Protein AF-A0A354V241-F1 (afdb_monomer_lite)

Sequence (82 aa):
MSRIIEILLFLTPILGFAAWRLLFPSPRPPLWLLYGSAAFVVLMLAALFWQRHLDAGDAKQAYVPAQMLDGQVVPAQRAPPR

Structure (mmCIF, N/CA/C/O backbone):
data_AF-A0A354V241-F1
#
_entry.id   AF-A0A354V241-F1
#
loop_
_atom_site.group_PDB
_atom_site.id
_atom_site.type_symbol
_atom_site.label_atom_id
_atom_site.label_alt_id
_atom_site.label_comp_id
_atom_site.label_asym_id
_atom_site.label_entity_id
_atom_site.label_seq_id
_atom_site.pdbx_PDB_ins_code
_atom_site.Cartn_x
_atom_site.Cartn_y
_atom_site.Cartn_z
_atom_site.occupancy
_atom_site.B_iso_or_equiv
_atom_site.auth_seq_id
_atom_site.auth_comp_id
_atom_site.auth_asym_id
_atom_site.auth_atom_id
_atom_site.pdbx_PDB_model_num
ATOM 1 N N . MET A 1 1 ? 7.828 -8.141 -14.320 1.00 58.31 1 MET A N 1
ATOM 2 C CA . MET A 1 1 ? 7.009 -7.732 -13.159 1.00 58.31 1 MET A CA 1
ATOM 3 C C . MET A 1 1 ? 6.547 -8.998 -12.454 1.00 58.31 1 MET A C 1
ATOM 5 O O . MET A 1 1 ? 6.009 -9.878 -13.114 1.00 58.31 1 MET A O 1
ATOM 9 N N . SER A 1 2 ? 6.874 -9.175 -11.173 1.00 74.31 2 SER A N 1
ATOM 10 C CA . SER A 1 2 ? 6.485 -10.381 -10.432 1.00 74.31 2 SER A CA 1
ATOM 11 C C . SER A 1 2 ? 4.968 -10.350 -10.212 1.00 74.31 2 SER A C 1
ATOM 13 O O . SER A 1 2 ? 4.453 -9.418 -9.598 1.00 74.31 2 SER A O 1
ATOM 15 N N . ARG A 1 3 ? 4.246 -11.360 -10.717 1.00 82.06 3 ARG A N 1
ATOM 16 C CA . ARG A 1 3 ? 2.781 -11.454 -10.561 1.00 82.06 3 ARG A CA 1
ATOM 17 C C . ARG A 1 3 ? 2.350 -11.457 -9.091 1.00 82.06 3 ARG A C 1
ATOM 19 O O . ARG A 1 3 ? 1.263 -11.010 -8.760 1.00 82.06 3 ARG A O 1
ATOM 26 N N . ILE A 1 4 ? 3.224 -11.929 -8.203 1.00 85.38 4 ILE A N 1
ATOM 27 C CA . ILE A 1 4 ? 3.005 -11.944 -6.755 1.00 85.38 4 ILE A CA 1
ATOM 28 C C . ILE A 1 4 ? 2.904 -10.519 -6.201 1.00 85.38 4 ILE A C 1
ATOM 30 O O . ILE A 1 4 ? 2.040 -10.256 -5.373 1.00 85.38 4 ILE A O 1
ATOM 34 N N . ILE A 1 5 ? 3.739 -9.588 -6.676 1.00 81.31 5 ILE A N 1
ATOM 35 C CA . ILE A 1 5 ? 3.708 -8.188 -6.225 1.00 81.31 5 ILE A CA 1
ATOM 36 C C . ILE A 1 5 ? 2.400 -7.511 -6.648 1.00 81.31 5 ILE A C 1
ATOM 38 O O . ILE A 1 5 ? 1.801 -6.806 -5.843 1.00 81.31 5 ILE A O 1
ATOM 42 N N . GLU A 1 6 ? 1.922 -7.762 -7.869 1.00 73.25 6 GLU A N 1
ATOM 43 C CA . GLU A 1 6 ? 0.622 -7.254 -8.337 1.00 73.25 6 GLU A CA 1
ATOM 44 C C . GLU A 1 6 ? -0.536 -7.790 -7.491 1.00 73.25 6 GLU A C 1
ATOM 46 O O . GLU A 1 6 ? -1.391 -7.018 -7.058 1.00 73.25 6 GLU A O 1
ATOM 51 N N . ILE A 1 7 ? -0.536 -9.096 -7.199 1.00 86.56 7 ILE A N 1
ATOM 52 C CA . ILE A 1 7 ? -1.544 -9.733 -6.341 1.00 86.56 7 ILE A CA 1
ATOM 53 C C . ILE A 1 7 ? -1.522 -9.115 -4.937 1.00 86.56 7 ILE A C 1
ATOM 55 O O . ILE A 1 7 ? -2.574 -8.775 -4.398 1.00 86.56 7 ILE A O 1
ATOM 59 N N . LEU A 1 8 ? -0.336 -8.923 -4.357 1.00 83.44 8 LEU A N 1
ATOM 60 C CA . LEU A 1 8 ? -0.185 -8.307 -3.039 1.00 83.44 8 LEU A CA 1
ATOM 61 C C . LEU A 1 8 ? -0.661 -6.851 -3.029 1.00 83.44 8 LEU A C 1
ATOM 63 O O . LEU A 1 8 ? -1.416 -6.477 -2.134 1.00 83.44 8 LEU A O 1
ATOM 67 N N . LEU A 1 9 ? -0.295 -6.048 -4.032 1.00 79.94 9 LEU A N 1
ATOM 68 C CA . LEU A 1 9 ? -0.766 -4.664 -4.181 1.00 79.94 9 LEU A CA 1
ATOM 69 C C . LEU A 1 9 ? -2.292 -4.596 -4.295 1.00 79.94 9 LEU A C 1
ATOM 71 O O . LEU A 1 9 ? -2.920 -3.758 -3.649 1.00 79.94 9 LEU A O 1
ATOM 75 N N . PHE A 1 10 ? -2.892 -5.514 -5.054 1.00 84.12 10 PHE A N 1
ATOM 76 C CA . PHE A 1 10 ? -4.343 -5.605 -5.203 1.00 84.12 10 PHE A CA 1
ATOM 77 C C . PHE A 1 10 ? -5.047 -5.995 -3.892 1.00 84.12 10 PHE A C 1
ATOM 79 O O . PHE A 1 10 ? -6.100 -5.452 -3.563 1.00 84.12 10 PHE A O 1
ATOM 86 N N . LEU A 1 11 ? -4.457 -6.908 -3.115 1.00 87.88 11 LEU A N 1
ATOM 87 C CA . LEU A 1 11 ? -4.993 -7.366 -1.826 1.00 87.88 11 LEU A CA 1
ATOM 88 C C . LEU A 1 11 ? -4.747 -6.392 -0.668 1.00 87.88 11 LEU A C 1
ATOM 90 O O . LEU A 1 11 ? -5.464 -6.443 0.331 1.00 87.88 11 LEU A O 1
ATOM 94 N N . THR A 1 12 ? -3.767 -5.499 -0.791 1.00 85.56 12 THR A N 1
ATOM 95 C CA . THR A 1 12 ? -3.360 -4.554 0.260 1.00 85.56 12 THR A CA 1
ATOM 96 C C . THR A 1 12 ? -4.529 -3.769 0.881 1.00 85.56 12 THR A C 1
ATOM 98 O O . THR A 1 12 ? -4.629 -3.776 2.110 1.00 85.56 12 THR A O 1
ATOM 101 N N . PRO A 1 13 ? -5.453 -3.135 0.123 1.00 80.31 13 PRO A N 1
ATOM 102 C CA . PRO A 1 13 ? -6.569 -2.401 0.731 1.00 80.31 13 PRO A CA 1
ATOM 103 C C . PRO A 1 13 ? -7.516 -3.305 1.534 1.00 80.31 13 PRO A C 1
ATOM 105 O O . PRO A 1 13 ? -8.004 -2.905 2.591 1.00 80.31 13 PRO A O 1
ATOM 108 N N . ILE A 1 14 ? -7.740 -4.540 1.074 1.00 87.12 14 ILE A N 1
ATOM 109 C CA . ILE A 1 14 ? -8.618 -5.512 1.740 1.00 87.12 14 ILE A CA 1
ATOM 110 C C . ILE A 1 14 ? -7.977 -5.984 3.045 1.00 87.12 14 ILE A C 1
ATOM 112 O O . ILE A 1 14 ? -8.621 -5.981 4.094 1.00 87.12 14 ILE A O 1
ATOM 116 N N . LEU A 1 15 ? -6.694 -6.350 2.990 1.00 86.75 15 LEU A N 1
ATOM 117 C CA . LEU A 1 15 ? -5.930 -6.785 4.157 1.00 86.75 15 LEU A CA 1
ATOM 118 C C . LEU A 1 15 ? -5.791 -5.663 5.190 1.00 86.75 15 LEU A C 1
ATOM 120 O O . LEU A 1 15 ? -5.954 -5.917 6.380 1.00 86.75 15 LEU A O 1
ATOM 124 N N . GLY A 1 16 ? -5.560 -4.425 4.745 1.00 83.62 16 GLY A N 1
ATOM 125 C CA . GLY A 1 16 ? -5.508 -3.253 5.618 1.00 83.62 16 GLY A CA 1
ATOM 126 C C . GLY A 1 16 ? -6.826 -3.021 6.358 1.00 83.62 16 GLY A C 1
ATOM 127 O O . GLY A 1 16 ? -6.827 -2.842 7.577 1.00 83.62 16 GLY A O 1
ATOM 128 N N . PHE A 1 17 ? -7.958 -3.103 5.652 1.00 80.31 17 PHE A N 1
ATOM 129 C CA . PHE A 1 17 ? -9.279 -3.000 6.274 1.00 80.31 17 PHE A CA 1
ATOM 130 C C . PHE A 1 17 ? -9.559 -4.157 7.243 1.00 80.31 17 PHE A C 1
ATOM 132 O O . PHE A 1 17 ? -10.019 -3.918 8.360 1.00 80.31 17 PHE A O 1
ATOM 139 N N . ALA A 1 18 ? -9.259 -5.398 6.850 1.00 85.19 18 ALA A N 1
ATOM 140 C CA . ALA A 1 18 ? -9.473 -6.577 7.687 1.00 85.19 18 ALA A CA 1
ATOM 141 C C . ALA A 1 18 ? -8.632 -6.526 8.972 1.00 85.19 18 ALA A C 1
ATOM 143 O O . ALA A 1 18 ? -9.165 -6.738 10.062 1.00 85.19 18 ALA A O 1
ATOM 144 N N . ALA A 1 19 ? -7.347 -6.179 8.862 1.00 86.94 19 ALA A N 1
ATOM 145 C CA . ALA A 1 19 ? -6.456 -6.012 10.005 1.00 86.94 19 ALA A CA 1
ATOM 146 C C . ALA A 1 19 ? -6.951 -4.904 10.944 1.00 86.94 19 ALA A C 1
ATOM 148 O O . ALA A 1 19 ? -7.033 -5.116 12.154 1.00 86.94 19 ALA A O 1
ATOM 149 N N . TRP A 1 20 ? -7.356 -3.751 10.398 1.00 80.00 20 TRP A N 1
ATOM 150 C CA . TRP A 1 20 ? -7.939 -2.676 11.200 1.00 80.00 20 TRP A CA 1
ATOM 151 C C . TRP A 1 20 ? -9.215 -3.130 11.920 1.00 80.00 20 TRP A C 1
ATOM 153 O O . TRP A 1 20 ? -9.348 -2.910 13.123 1.00 80.00 20 TRP A O 1
ATOM 163 N N . ARG A 1 21 ? -10.127 -3.811 11.219 1.00 81.31 21 ARG A N 1
ATOM 164 C CA . ARG A 1 21 ? -11.404 -4.269 11.780 1.00 81.31 21 ARG A CA 1
ATOM 165 C C . ARG A 1 21 ? -11.230 -5.317 12.880 1.00 81.31 21 ARG A C 1
ATOM 167 O O . ARG A 1 21 ? -12.012 -5.319 13.829 1.00 81.31 21 ARG A O 1
ATOM 174 N N . LEU A 1 22 ? -10.227 -6.187 12.751 1.00 84.88 22 LEU A N 1
ATOM 175 C CA . LEU A 1 22 ? -9.875 -7.189 13.760 1.00 84.88 22 LEU A CA 1
ATOM 176 C C . LEU A 1 22 ? -9.261 -6.551 15.011 1.00 84.88 22 LEU A C 1
ATOM 178 O O . LEU A 1 22 ? -9.592 -6.950 16.124 1.00 84.88 22 LEU A O 1
ATOM 182 N N . LEU A 1 23 ? -8.388 -5.557 14.835 1.00 84.44 23 LEU A N 1
ATOM 183 C CA . LEU A 1 23 ? -7.688 -4.893 15.939 1.00 84.44 23 LEU A CA 1
ATOM 184 C C . LEU A 1 23 ? -8.555 -3.842 16.648 1.00 84.44 23 LEU A C 1
ATOM 186 O O . LEU A 1 23 ? -8.384 -3.603 17.842 1.00 84.44 23 LEU A O 1
ATOM 190 N N . PHE A 1 24 ? -9.495 -3.220 15.934 1.00 80.81 24 PHE A N 1
ATOM 191 C CA . PHE A 1 24 ? -10.348 -2.157 16.452 1.00 80.81 24 PHE A CA 1
ATOM 192 C C . PHE A 1 24 ? -11.826 -2.466 16.167 1.00 80.81 24 PHE A C 1
ATOM 194 O O . PHE A 1 24 ? -12.329 -2.194 15.074 1.00 80.81 24 PHE A O 1
ATOM 201 N N . PRO A 1 25 ? -12.584 -2.969 17.160 1.00 73.88 25 PRO A N 1
ATOM 202 C CA . PRO A 1 25 ? -14.002 -3.277 16.984 1.00 73.88 25 PRO A CA 1
ATOM 203 C C . PRO A 1 25 ? -14.903 -2.031 16.855 1.00 73.88 25 PRO A C 1
ATOM 205 O O . PRO A 1 25 ? -16.102 -2.177 16.608 1.00 73.88 25 PRO A O 1
ATOM 208 N N . SER A 1 26 ? -14.345 -0.819 16.976 1.00 77.31 26 SER A N 1
ATOM 209 C CA . SER A 1 26 ? -15.058 0.456 16.830 1.00 77.31 26 SER A CA 1
ATOM 210 C C . SER A 1 26 ? -15.670 0.626 15.427 1.00 77.31 26 SER A C 1
ATOM 212 O O . SER A 1 26 ? -15.006 0.338 14.432 1.00 77.31 26 SER A O 1
ATOM 214 N N . PRO A 1 27 ? -16.906 1.152 15.310 1.00 73.38 27 PRO A N 1
ATOM 215 C CA . PRO A 1 27 ? -17.569 1.374 14.022 1.00 73.38 27 PRO A CA 1
ATOM 216 C C . PRO A 1 27 ? -16.952 2.512 13.198 1.00 73.38 27 PRO A C 1
ATOM 218 O O . PRO A 1 27 ? -17.253 2.634 12.013 1.00 73.38 27 PRO A O 1
ATOM 221 N N . ARG A 1 28 ? -16.113 3.366 13.802 1.00 77.44 28 ARG A N 1
ATOM 222 C CA . ARG A 1 28 ? -15.469 4.490 13.113 1.00 77.44 28 ARG A CA 1
ATOM 223 C C . ARG A 1 28 ? -13.948 4.357 13.169 1.00 77.44 28 ARG A C 1
ATOM 225 O O . ARG A 1 28 ? -13.412 4.196 14.271 1.00 77.44 28 ARG A O 1
ATOM 232 N N . PRO A 1 29 ? -13.249 4.462 12.024 1.00 73.19 29 PRO A N 1
ATOM 233 C CA . PRO A 1 29 ? -11.799 4.543 12.016 1.00 73.19 29 PRO A CA 1
ATOM 234 C C . PRO A 1 29 ? -11.351 5.830 12.706 1.00 73.19 29 PRO A C 1
ATOM 236 O O . PRO A 1 29 ? -11.949 6.888 12.491 1.00 73.19 29 PRO A O 1
ATOM 239 N N . PRO A 1 30 ? -10.320 5.762 13.559 1.00 79.62 30 PRO A N 1
ATOM 240 C CA . PRO A 1 30 ? -9.796 6.957 14.184 1.00 79.62 30 PRO A CA 1
ATOM 241 C C . PRO A 1 30 ? -9.115 7.838 13.125 1.00 79.62 30 PRO A C 1
ATOM 243 O O . PRO A 1 30 ? -8.443 7.340 12.222 1.00 79.62 30 PRO A O 1
ATOM 246 N N . LEU A 1 31 ? -9.278 9.161 13.238 1.00 83.44 31 LEU A N 1
ATOM 247 C CA . LEU A 1 31 ? -8.823 10.124 12.224 1.00 83.44 31 LEU A CA 1
ATOM 248 C C . LEU A 1 31 ? -7.318 10.035 11.934 1.00 83.44 31 LEU A C 1
ATOM 250 O O . LEU A 1 31 ? -6.908 10.208 10.792 1.00 83.44 31 LEU A O 1
ATOM 254 N N . TRP A 1 32 ? -6.494 9.707 12.933 1.00 82.69 32 TRP A N 1
ATOM 255 C CA . TRP A 1 32 ? -5.052 9.528 12.737 1.00 82.69 32 TRP A CA 1
ATOM 256 C C . TRP A 1 32 ? -4.727 8.388 11.764 1.00 82.69 32 TRP A C 1
ATOM 258 O O . TRP A 1 32 ? -3.770 8.494 11.003 1.00 82.69 32 TRP A O 1
ATOM 268 N N . LEU A 1 33 ? -5.539 7.327 11.740 1.00 79.81 33 LEU A N 1
ATOM 269 C CA . LEU A 1 33 ? -5.352 6.189 10.842 1.00 79.81 33 LEU A CA 1
ATOM 270 C C . LEU A 1 33 ? -5.742 6.568 9.408 1.00 79.81 33 LEU A C 1
ATOM 272 O O . LEU A 1 33 ? -5.067 6.175 8.458 1.00 79.81 33 LEU A O 1
ATOM 276 N N . LEU A 1 34 ? -6.767 7.412 9.255 1.00 82.56 34 LEU A N 1
ATOM 277 C CA . LEU A 1 34 ? -7.136 8.005 7.970 1.00 82.56 34 LEU A CA 1
ATOM 278 C C . LEU A 1 34 ? -6.029 8.933 7.442 1.00 82.56 34 LEU A C 1
ATOM 280 O O . LEU A 1 34 ? -5.604 8.780 6.298 1.00 82.56 34 LEU A O 1
ATOM 284 N N . TYR A 1 35 ? -5.520 9.847 8.276 1.00 86.62 35 TYR A N 1
ATOM 285 C CA . TYR A 1 35 ? -4.423 10.744 7.897 1.00 86.62 35 TYR A CA 1
ATOM 286 C C . TYR A 1 35 ? -3.135 9.981 7.583 1.00 86.62 35 TYR A C 1
ATOM 288 O O . TYR A 1 35 ? -2.481 10.286 6.589 1.00 86.62 35 TYR A O 1
ATOM 296 N N . GLY A 1 36 ? -2.800 8.957 8.372 1.00 88.12 36 GLY A N 1
ATOM 297 C CA . GLY A 1 36 ? -1.648 8.094 8.116 1.00 88.12 36 GLY A CA 1
ATOM 298 C C . GLY A 1 36 ? -1.770 7.344 6.789 1.00 88.12 36 GLY A C 1
ATOM 299 O O . GLY A 1 36 ? -0.822 7.324 6.008 1.00 88.12 36 GLY A O 1
ATOM 300 N N . SER A 1 37 ? -2.956 6.807 6.487 1.00 81.06 37 SER A N 1
ATOM 301 C CA . SER A 1 37 ? -3.230 6.138 5.207 1.00 81.06 37 SER A CA 1
ATOM 302 C C . SER A 1 37 ? -3.110 7.106 4.027 1.00 81.06 37 SER A C 1
ATOM 304 O O . SER A 1 37 ? -2.472 6.790 3.026 1.00 81.06 37 SER A O 1
ATOM 306 N N . ALA A 1 38 ? -3.677 8.309 4.155 1.00 86.19 38 ALA A N 1
ATOM 307 C CA . ALA A 1 38 ? -3.588 9.343 3.127 1.00 86.19 38 ALA A CA 1
ATOM 308 C C . ALA A 1 38 ? -2.134 9.780 2.887 1.00 86.19 38 ALA A C 1
ATOM 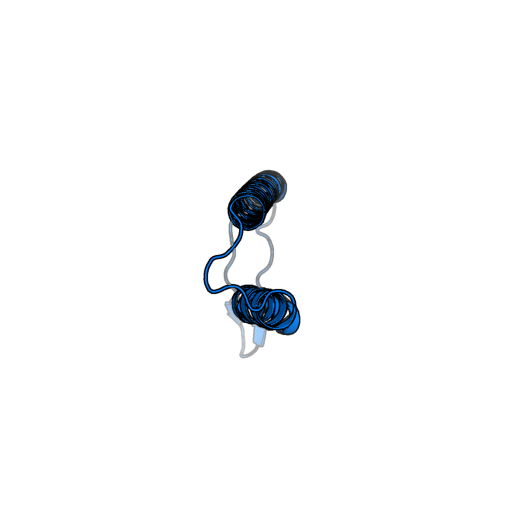310 O O . ALA A 1 38 ? -1.693 9.845 1.740 1.00 86.19 38 ALA A O 1
ATOM 311 N N . ALA A 1 39 ? -1.366 10.011 3.956 1.00 91.94 39 ALA A N 1
ATOM 312 C CA . ALA A 1 39 ? 0.049 10.358 3.868 1.00 91.94 39 ALA A CA 1
ATOM 313 C C . ALA A 1 39 ? 0.869 9.244 3.199 1.00 91.94 39 ALA A C 1
ATOM 315 O O . ALA A 1 39 ? 1.694 9.525 2.331 1.00 91.94 39 ALA A O 1
ATOM 316 N N . PHE A 1 40 ? 0.603 7.981 3.541 1.00 85.75 40 PHE A N 1
ATOM 317 C CA . PHE A 1 40 ? 1.256 6.833 2.916 1.00 85.75 40 PHE A CA 1
ATOM 318 C C . PHE A 1 40 ? 0.987 6.762 1.405 1.00 85.75 40 PHE A C 1
ATOM 320 O O . PHE A 1 40 ? 1.923 6.596 0.624 1.00 85.75 40 PHE A O 1
ATOM 327 N N . VAL A 1 41 ? -0.264 6.961 0.974 1.00 85.94 41 VAL A N 1
ATOM 328 C CA . VAL A 1 41 ? -0.622 6.997 -0.457 1.00 85.94 41 VAL A CA 1
ATOM 329 C C . VAL A 1 41 ? 0.097 8.138 -1.182 1.00 85.94 41 VAL A C 1
ATOM 331 O O . VAL A 1 41 ? 0.638 7.927 -2.268 1.00 85.94 41 VAL A O 1
ATOM 334 N N . VAL A 1 42 ? 0.158 9.329 -0.579 1.00 94.12 42 VAL A N 1
ATOM 335 C CA . VAL A 1 42 ? 0.887 10.478 -1.144 1.00 94.12 42 VAL A CA 1
ATOM 336 C C . VAL A 1 42 ? 2.380 10.170 -1.295 1.00 94.12 42 VAL A C 1
ATOM 338 O O . VAL A 1 42 ? 2.955 10.459 -2.344 1.00 94.12 42 VAL A O 1
ATOM 341 N N . LEU A 1 43 ? 3.004 9.535 -0.298 1.00 94.31 43 LEU A N 1
ATOM 342 C CA . LEU A 1 43 ? 4.406 9.111 -0.372 1.00 94.31 43 LEU A CA 1
ATOM 343 C C . LEU A 1 43 ? 4.638 8.075 -1.480 1.00 94.31 43 LEU A C 1
ATOM 345 O O . LEU A 1 43 ? 5.606 8.192 -2.230 1.00 94.31 43 LEU A O 1
ATOM 349 N N . MET A 1 44 ? 3.738 7.099 -1.627 1.00 84.69 44 MET A N 1
ATOM 350 C CA . MET A 1 44 ? 3.798 6.112 -2.710 1.00 84.69 44 MET A CA 1
ATOM 351 C C . MET A 1 44 ? 3.731 6.781 -4.088 1.00 84.69 44 MET A C 1
ATOM 353 O O . MET A 1 44 ? 4.526 6.463 -4.972 1.00 84.69 44 MET A O 1
ATOM 357 N N . LEU A 1 45 ? 2.812 7.735 -4.267 1.00 90.44 45 LEU A N 1
ATOM 358 C CA . LEU A 1 45 ? 2.688 8.498 -5.509 1.00 90.44 45 LEU A CA 1
ATOM 359 C C . LEU A 1 45 ? 3.950 9.314 -5.799 1.00 90.44 45 LEU A C 1
ATOM 361 O O . LEU A 1 45 ? 4.432 9.299 -6.930 1.00 90.44 45 LEU A O 1
ATOM 365 N N . ALA A 1 46 ? 4.512 9.976 -4.786 1.00 93.19 46 ALA A N 1
ATOM 366 C CA . ALA A 1 46 ? 5.760 10.719 -4.925 1.00 93.19 46 ALA A CA 1
ATOM 367 C C . ALA A 1 46 ? 6.925 9.801 -5.336 1.00 93.19 46 ALA A C 1
ATOM 369 O O . ALA A 1 46 ? 7.676 10.141 -6.248 1.00 93.19 46 ALA A O 1
ATOM 370 N N . ALA A 1 47 ? 7.035 8.616 -4.728 1.00 89.12 47 ALA A N 1
ATOM 371 C CA . ALA A 1 47 ? 8.053 7.626 -5.072 1.00 89.12 47 ALA A CA 1
ATOM 372 C C . ALA A 1 47 ? 7.906 7.115 -6.515 1.00 89.12 47 ALA A C 1
ATOM 374 O O . ALA A 1 47 ? 8.896 7.039 -7.239 1.00 89.12 47 ALA A O 1
ATOM 375 N N . LEU A 1 48 ? 6.681 6.832 -6.969 1.00 86.94 48 LEU A N 1
ATOM 376 C CA . LEU A 1 48 ? 6.418 6.443 -8.359 1.00 86.94 48 LEU A CA 1
ATOM 377 C C . LEU A 1 48 ? 6.775 7.561 -9.343 1.00 86.94 48 LEU A C 1
ATOM 379 O O . LEU A 1 48 ? 7.340 7.301 -10.406 1.00 86.94 48 LEU A O 1
ATOM 383 N N . PHE A 1 49 ? 6.465 8.809 -8.992 1.00 87.44 49 PHE A N 1
ATOM 384 C CA . PHE A 1 49 ? 6.799 9.961 -9.823 1.00 87.44 49 PHE A CA 1
ATOM 385 C C . PHE A 1 49 ? 8.314 10.165 -9.918 1.00 87.44 49 PHE A C 1
ATOM 387 O O . PHE A 1 49 ? 8.843 10.418 -11.001 1.00 87.44 49 PHE A O 1
ATOM 394 N N . TRP A 1 50 ? 9.013 9.987 -8.797 1.00 88.94 50 TRP A N 1
ATOM 395 C CA . TRP A 1 50 ? 10.469 10.004 -8.738 1.00 88.94 50 TRP A CA 1
ATOM 396 C C . TRP A 1 50 ? 11.085 8.886 -9.582 1.00 88.94 50 TRP A C 1
ATOM 398 O O . TRP A 1 50 ? 11.965 9.143 -10.398 1.00 88.94 50 TRP A O 1
ATOM 408 N N . GLN A 1 51 ? 10.580 7.658 -9.456 1.00 84.75 51 GLN A N 1
ATOM 409 C CA . GLN A 1 51 ? 11.050 6.524 -10.245 1.00 84.75 51 GLN A CA 1
ATOM 410 C C . GLN A 1 51 ? 10.851 6.760 -11.744 1.00 84.75 51 GLN A C 1
ATOM 412 O O . GLN A 1 51 ? 11.787 6.596 -12.519 1.00 84.75 51 GLN A O 1
ATOM 417 N N . ARG A 1 52 ? 9.679 7.259 -12.153 1.00 79.31 52 ARG A N 1
ATOM 418 C CA . ARG A 1 52 ? 9.439 7.665 -13.542 1.00 79.31 52 ARG A CA 1
ATOM 419 C C . ARG A 1 52 ? 10.449 8.711 -14.019 1.00 79.31 52 ARG A C 1
ATOM 421 O O . ARG A 1 52 ? 10.841 8.676 -15.181 1.00 79.31 52 ARG A O 1
ATOM 428 N N . HIS A 1 53 ? 10.833 9.659 -13.166 1.00 83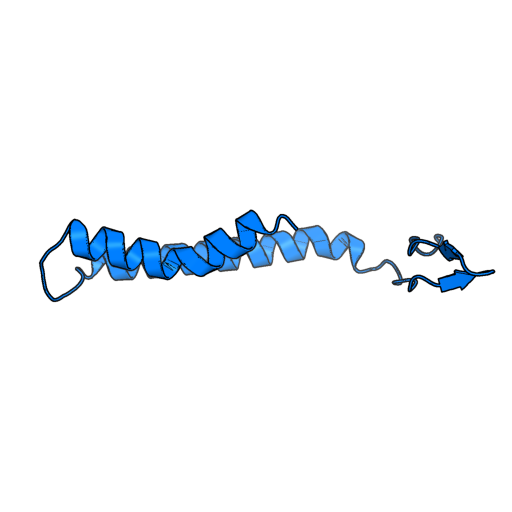.06 53 HIS A N 1
ATOM 429 C CA . HIS A 1 53 ? 11.833 10.664 -13.517 1.00 83.06 53 HIS A CA 1
ATOM 430 C C . HIS A 1 53 ? 13.219 10.042 -13.743 1.00 83.06 53 HIS A C 1
ATOM 432 O O . HIS A 1 53 ? 13.891 10.417 -14.701 1.00 83.06 53 HIS A O 1
ATOM 438 N N . LEU A 1 54 ? 13.614 9.061 -12.925 1.00 82.12 54 LEU A N 1
ATOM 439 C CA . LEU A 1 54 ? 14.852 8.298 -13.124 1.00 82.12 54 LEU A CA 1
ATOM 440 C C . LEU A 1 54 ? 14.806 7.462 -14.416 1.00 82.12 54 LEU A C 1
ATOM 442 O O . LEU A 1 54 ? 15.746 7.500 -15.209 1.00 82.12 54 LEU A O 1
ATOM 446 N N . ASP A 1 55 ? 13.689 6.779 -14.670 1.00 74.44 55 ASP A N 1
ATOM 447 C CA . ASP A 1 55 ? 13.494 5.924 -15.850 1.00 74.44 55 ASP A CA 1
ATOM 448 C C . ASP A 1 55 ? 13.350 6.733 -17.155 1.00 74.44 55 ASP A C 1
ATOM 450 O O . ASP A 1 55 ? 13.599 6.224 -18.249 1.00 74.44 55 ASP A O 1
ATOM 454 N N . ALA A 1 56 ? 12.993 8.020 -17.073 1.00 66.19 56 ALA A N 1
ATOM 455 C CA . ALA A 1 56 ? 12.871 8.901 -18.237 1.00 66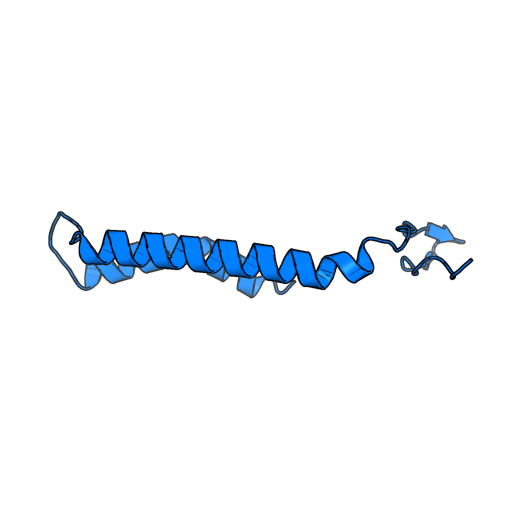.19 56 ALA A CA 1
ATOM 456 C C . ALA A 1 56 ? 14.192 9.074 -19.015 1.00 66.19 56 ALA A C 1
ATOM 458 O O . ALA A 1 56 ? 14.157 9.491 -20.175 1.00 66.19 56 ALA A O 1
ATOM 459 N N . GLY A 1 57 ? 15.341 8.716 -18.428 1.00 60.41 57 GLY A N 1
ATOM 460 C CA . GLY A 1 57 ? 16.613 8.615 -19.148 1.00 60.41 57 GLY A CA 1
ATOM 461 C C . GLY A 1 57 ? 16.572 7.637 -20.334 1.00 60.41 57 GLY A C 1
ATOM 462 O O . GLY A 1 57 ? 17.176 7.918 -21.370 1.00 60.41 57 GLY A O 1
ATOM 463 N N . ASP A 1 58 ? 15.791 6.555 -20.237 1.00 56.72 58 ASP A N 1
ATOM 464 C CA . ASP A 1 58 ? 15.608 5.559 -21.306 1.00 56.72 58 ASP A CA 1
ATOM 465 C C . ASP A 1 58 ? 14.511 5.951 -22.319 1.00 56.72 58 ASP A C 1
ATOM 467 O O . ASP A 1 58 ? 14.437 5.383 -23.409 1.00 56.72 58 ASP A O 1
ATOM 471 N N . ALA A 1 59 ? 13.694 6.972 -22.031 1.00 55.94 59 ALA A N 1
ATOM 472 C CA . ALA A 1 59 ? 12.576 7.391 -22.889 1.00 55.94 59 ALA A CA 1
ATOM 473 C C . ALA A 1 59 ? 13.006 8.025 -24.227 1.00 55.94 59 ALA A C 1
ATOM 475 O O . ALA A 1 59 ? 12.179 8.209 -25.120 1.00 55.94 59 ALA A O 1
ATOM 476 N N . LYS A 1 60 ? 14.292 8.369 -24.383 1.00 59.94 60 LYS A N 1
ATOM 477 C CA . LYS A 1 60 ? 14.856 8.847 -25.658 1.00 59.94 60 LYS A CA 1
ATOM 478 C C . LYS A 1 60 ? 15.215 7.714 -26.621 1.00 59.94 60 LYS A C 1
ATOM 480 O O . LYS A 1 60 ? 15.562 7.993 -27.767 1.00 59.94 60 LYS A O 1
ATOM 485 N N . GLN A 1 61 ? 15.167 6.458 -26.180 1.00 59.34 61 GLN A N 1
ATOM 486 C CA . GLN A 1 61 ? 15.464 5.326 -27.047 1.00 59.34 61 GLN A CA 1
ATOM 487 C C . GLN A 1 61 ? 14.231 4.979 -27.878 1.00 59.34 61 GLN A C 1
ATOM 489 O O . GLN A 1 61 ? 13.153 4.719 -27.345 1.00 59.34 61 GLN A O 1
ATOM 494 N N . ALA A 1 62 ? 14.385 4.994 -29.202 1.00 64.12 62 ALA A N 1
ATOM 495 C CA . ALA A 1 62 ? 13.320 4.592 -30.104 1.00 64.12 62 ALA A CA 1
ATOM 496 C C . ALA A 1 62 ? 12.951 3.129 -29.829 1.00 64.12 62 ALA A C 1
ATOM 498 O O . ALA A 1 62 ? 13.792 2.232 -29.923 1.00 64.12 62 ALA A O 1
ATOM 499 N N . TYR A 1 63 ? 11.689 2.903 -29.473 1.00 63.44 63 TYR A N 1
ATOM 500 C CA . TYR A 1 63 ? 11.142 1.565 -29.320 1.00 63.44 63 TYR A CA 1
ATOM 501 C C . TYR A 1 63 ? 11.166 0.850 -30.676 1.00 63.44 63 TYR A C 1
ATOM 503 O O . TYR A 1 63 ? 10.531 1.308 -31.627 1.00 63.44 63 TYR A O 1
ATOM 511 N N . VAL A 1 64 ? 11.888 -0.268 -30.765 1.00 72.62 64 VAL A N 1
ATOM 512 C CA . VAL A 1 64 ? 11.840 -1.163 -31.926 1.00 72.62 64 VAL A CA 1
ATOM 513 C C . VAL A 1 64 ? 10.940 -2.342 -31.554 1.00 72.62 64 VAL A C 1
ATOM 515 O O . VAL A 1 64 ? 11.305 -3.115 -30.665 1.00 72.62 64 VAL A O 1
ATOM 518 N N . PRO A 1 65 ? 9.754 -2.489 -32.169 1.00 72.06 65 PRO A N 1
ATOM 519 C CA . PRO A 1 65 ? 8.881 -3.622 -31.890 1.00 72.06 65 PRO A CA 1
ATOM 520 C C . PRO A 1 65 ? 9.563 -4.938 -32.274 1.00 72.06 65 PRO A C 1
ATOM 522 O 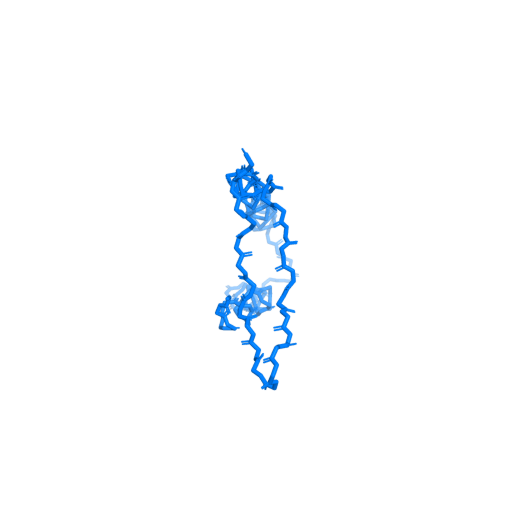O . PRO A 1 65 ? 10.337 -4.991 -33.230 1.00 72.06 65 PRO A O 1
ATOM 525 N N . ALA A 1 66 ? 9.254 -6.008 -31.539 1.00 76.19 66 ALA A N 1
ATOM 526 C CA . ALA A 1 66 ? 9.705 -7.351 -31.888 1.00 76.19 66 ALA A CA 1
ATOM 527 C C . ALA A 1 66 ? 9.184 -7.728 -33.282 1.00 76.19 66 ALA A C 1
ATOM 529 O O . ALA A 1 66 ? 8.005 -7.529 -33.585 1.00 76.19 66 ALA A O 1
ATOM 530 N N . GLN A 1 67 ? 10.066 -8.261 -34.124 1.00 79.56 67 GLN A N 1
ATOM 531 C CA . GLN A 1 67 ? 9.727 -8.685 -35.480 1.00 79.56 67 GLN A CA 1
ATOM 532 C C . GLN A 1 67 ? 9.803 -10.205 -35.581 1.00 79.56 67 GLN A C 1
ATOM 534 O O . GLN A 1 67 ? 10.611 -10.853 -34.913 1.00 79.56 67 GLN A O 1
ATOM 539 N N . MET A 1 68 ? 8.941 -10.772 -36.420 1.00 74.06 68 MET A N 1
ATOM 540 C CA . MET A 1 68 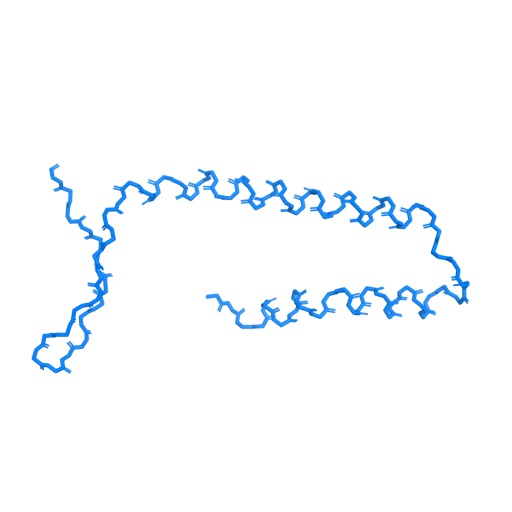? 8.973 -12.189 -36.751 1.00 74.06 68 MET A CA 1
ATOM 541 C C . MET A 1 68 ? 9.744 -12.343 -38.060 1.00 74.06 68 MET A C 1
ATOM 543 O O . MET A 1 68 ? 9.312 -11.829 -39.090 1.00 74.06 68 MET A O 1
ATOM 547 N N . LEU A 1 69 ? 10.891 -13.014 -38.003 1.00 78.94 69 LEU A N 1
ATOM 548 C CA . LEU A 1 69 ? 11.747 -13.295 -39.153 1.00 78.94 69 LEU A CA 1
ATOM 549 C C . LEU A 1 69 ? 11.883 -14.812 -39.265 1.00 78.94 69 LEU A C 1
ATOM 551 O O . LEU A 1 69 ? 12.247 -15.470 -38.293 1.00 78.94 69 LEU A O 1
ATOM 555 N N . ASP A 1 70 ? 11.523 -15.366 -40.422 1.00 78.38 70 ASP A N 1
ATOM 556 C CA . ASP A 1 70 ? 11.637 -16.800 -40.726 1.00 78.38 70 ASP A CA 1
ATOM 557 C C . ASP A 1 70 ? 11.021 -17.728 -39.661 1.00 78.38 70 ASP A C 1
ATOM 559 O O . ASP A 1 70 ? 11.566 -18.766 -39.292 1.00 78.38 70 ASP A O 1
ATOM 563 N N . GLY A 1 71 ? 9.861 -17.333 -39.127 1.00 82.19 71 GLY A N 1
ATOM 564 C CA . GLY A 1 71 ? 9.143 -18.105 -38.109 1.00 82.19 71 GLY A CA 1
ATOM 565 C C . GLY A 1 71 ? 9.740 -18.023 -36.700 1.00 82.19 71 GLY A C 1
ATOM 566 O O . GLY A 1 71 ? 9.162 -18.594 -35.775 1.00 82.19 71 GLY A O 1
ATOM 567 N N . GLN A 1 72 ? 10.837 -17.287 -36.498 1.00 73.25 72 GLN A N 1
ATOM 568 C CA . GLN A 1 72 ? 11.385 -16.991 -35.178 1.00 73.25 72 GLN A CA 1
ATOM 569 C C . GLN A 1 72 ? 11.039 -15.567 -34.736 1.00 73.25 72 GLN A C 1
ATOM 571 O O . GLN A 1 72 ? 11.104 -14.605 -35.502 1.00 73.25 72 GLN A O 1
ATOM 576 N N . VAL A 1 73 ? 10.658 -15.432 -33.466 1.00 75.56 73 VAL A N 1
ATOM 577 C CA . VAL A 1 73 ? 10.430 -14.127 -32.842 1.00 75.56 73 VAL A CA 1
ATOM 578 C C . VAL A 1 73 ? 11.784 -13.567 -32.428 1.00 75.56 73 VAL A C 1
ATOM 580 O O . VAL A 1 73 ? 12.402 -14.063 -31.485 1.00 75.56 73 VAL A O 1
ATOM 583 N N . VAL A 1 74 ? 12.241 -12.527 -33.123 1.00 78.25 74 VAL A N 1
ATOM 584 C CA . VAL A 1 74 ? 13.455 -11.803 -32.747 1.00 78.25 74 VAL A CA 1
ATOM 585 C C . VAL A 1 74 ? 13.090 -10.825 -31.622 1.00 78.25 74 VAL A C 1
ATOM 587 O O . VAL A 1 74 ? 12.185 -10.003 -31.807 1.00 78.25 74 VAL A O 1
ATOM 590 N N . PRO A 1 75 ? 13.745 -10.895 -30.446 1.00 72.94 75 PRO A N 1
ATOM 591 C CA . PRO A 1 75 ? 13.444 -10.005 -29.329 1.00 72.94 75 PRO A CA 1
ATOM 592 C C . PRO A 1 75 ? 13.612 -8.536 -29.723 1.00 72.94 75 PRO A C 1
ATOM 594 O O . PRO A 1 75 ? 14.548 -8.187 -30.440 1.00 72.94 75 PRO A O 1
ATOM 597 N N . ALA A 1 76 ? 12.732 -7.673 -29.215 1.00 66.88 76 ALA A N 1
ATOM 598 C CA . ALA A 1 76 ? 12.844 -6.227 -29.378 1.00 66.88 76 ALA A CA 1
ATOM 599 C C . ALA A 1 76 ? 14.218 -5.739 -28.877 1.00 66.88 76 ALA A C 1
ATOM 601 O O . ALA A 1 76 ? 14.521 -5.840 -27.686 1.00 66.88 76 ALA A O 1
ATOM 602 N N . GLN A 1 77 ? 15.058 -5.241 -29.788 1.00 65.25 77 GLN A N 1
ATOM 603 C CA . GLN A 1 77 ? 16.367 -4.666 -29.467 1.00 65.25 77 GLN A CA 1
ATOM 604 C C . GLN A 1 77 ? 16.282 -3.141 -29.371 1.00 65.25 77 GLN A C 1
ATOM 606 O O . GLN A 1 77 ? 15.446 -2.505 -30.009 1.00 65.25 77 GLN A O 1
ATOM 611 N N . ARG A 1 78 ? 17.170 -2.533 -28.578 1.00 58.00 78 ARG A N 1
ATOM 612 C CA . ARG A 1 78 ? 17.330 -1.072 -28.556 1.00 58.00 78 ARG A CA 1
ATOM 613 C C . ARG A 1 78 ? 17.791 -0.596 -29.935 1.00 58.00 78 ARG A C 1
ATOM 615 O O . ARG A 1 78 ? 18.678 -1.213 -30.522 1.00 58.00 78 ARG A O 1
ATOM 622 N N . ALA A 1 79 ? 17.210 0.493 -30.439 1.00 58.38 79 ALA A N 1
ATOM 623 C CA . ALA A 1 79 ? 17.673 1.097 -31.684 1.00 58.38 79 ALA A CA 1
ATOM 624 C C . ALA A 1 79 ? 19.166 1.482 -31.567 1.00 58.38 79 ALA A C 1
ATOM 626 O O . ALA A 1 79 ? 19.559 2.034 -30.534 1.00 58.38 79 ALA A O 1
ATOM 627 N N . PRO A 1 80 ? 20.002 1.203 -32.585 1.00 55.94 80 PRO A N 1
ATOM 628 C CA . PRO A 1 80 ? 21.408 1.588 -32.561 1.00 55.94 80 PRO A CA 1
ATOM 629 C C . PRO A 1 80 ? 21.551 3.118 -32.461 1.00 55.94 80 PRO A C 1
ATOM 631 O O . PRO A 1 80 ? 20.724 3.844 -33.027 1.00 55.94 80 PRO A O 1
ATOM 634 N N . PRO A 1 81 ? 22.573 3.626 -31.743 1.00 59.59 81 PRO A N 1
ATOM 635 C CA . PRO A 1 81 ? 22.841 5.059 -31.686 1.00 59.59 81 PRO A CA 1
ATOM 636 C C . PRO A 1 81 ? 23.154 5.578 -33.097 1.00 59.59 81 PRO A C 1
ATOM 638 O O . PRO A 1 81 ? 23.894 4.933 -33.840 1.00 59.59 81 PRO A O 1
ATOM 641 N N . ARG A 1 82 ? 22.544 6.710 -33.469 1.00 59.84 82 ARG A N 1
ATOM 642 C CA . ARG A 1 82 ? 22.869 7.448 -34.699 1.00 59.84 82 ARG A CA 1
ATOM 643 C C . ARG A 1 82 ? 24.109 8.302 -34.506 1.00 59.84 82 ARG A C 1
ATOM 645 O O . ARG A 1 82 ? 24.238 8.868 -33.397 1.00 59.84 82 ARG A O 1
#

Secondary structure (DSSP, 8-state):
--HHHHHHHHHHHHHHHHHHHHH---SS--HHHHHHHHHHHHHHHHHHHHHHHHHGGGGGSPP---EEETTEEE--PPPPP-

pLDDT: mean 77.92, std 10.05, range [55.94, 94.31]

Radius of gyration: 21.55 Å; chains: 1; b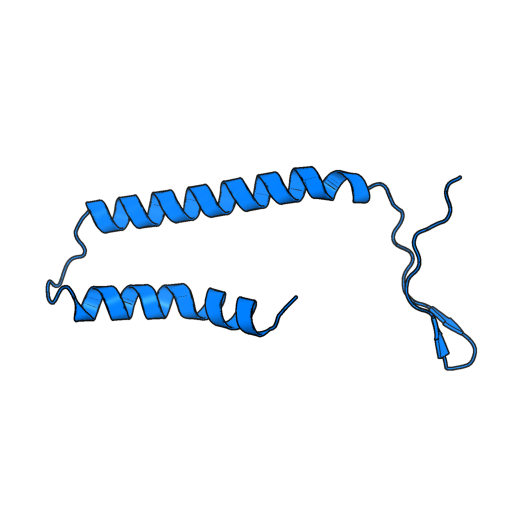ounding box: 40×29×58 Å

Foldseek 3Di:
DPVVVVVCVVCVVVVVVVVCCVVDVDPDDDVVVVVVVVVVVVVVVVVVVVVVVVCCVCVPWDWDDFDQDPNDTRDTDTDDDD